Protein AF-A0A965XSK0-F1 (afdb_monomer)

Structure (mmCIF, N/CA/C/O backbone):
data_AF-A0A965XSK0-F1
#
_entry.id   AF-A0A965XSK0-F1
#
loop_
_atom_site.group_PDB
_atom_site.id
_atom_site.type_symbol
_atom_site.label_atom_id
_atom_site.label_alt_id
_atom_site.label_comp_id
_atom_site.label_asym_id
_atom_site.label_entity_id
_atom_site.label_seq_id
_atom_site.pdbx_PDB_ins_code
_atom_site.Cartn_x
_atom_site.Cartn_y
_atom_site.Cartn_z
_atom_site.occupancy
_atom_site.B_iso_or_equiv
_atom_site.auth_seq_id
_atom_site.auth_comp_id
_atom_site.auth_asym_id
_atom_site.auth_atom_id
_atom_site.pdbx_PDB_model_num
ATOM 1 N N . ILE A 1 1 ? 14.343 2.895 -5.280 1.00 62.03 1 ILE A N 1
ATOM 2 C CA . ILE A 1 1 ? 13.344 3.355 -6.276 1.00 62.03 1 ILE A CA 1
ATOM 3 C C . ILE A 1 1 ? 13.123 2.195 -7.237 1.00 62.03 1 ILE A C 1
ATOM 5 O O . ILE A 1 1 ? 14.105 1.559 -7.597 1.00 62.03 1 ILE A O 1
ATOM 9 N N . VAL A 1 2 ? 11.876 1.861 -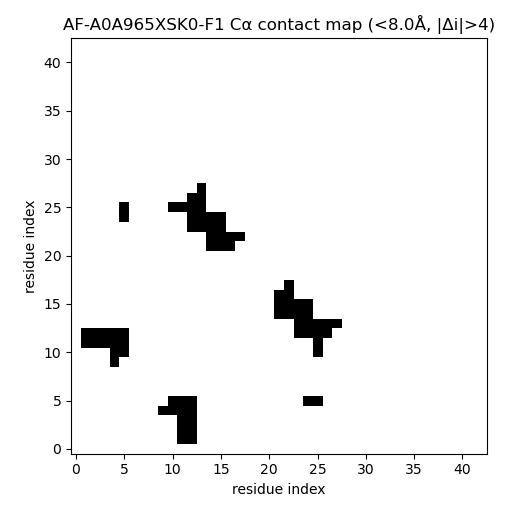7.570 1.00 77.19 2 VAL A N 1
ATOM 10 C CA . VAL A 1 2 ? 11.546 0.832 -8.572 1.00 77.19 2 VAL A CA 1
ATOM 11 C C . VAL A 1 2 ? 10.987 1.523 -9.814 1.00 77.19 2 VAL A C 1
ATOM 13 O O . VAL A 1 2 ? 10.157 2.417 -9.690 1.00 77.19 2 VAL A O 1
ATOM 16 N N . GLU A 1 3 ? 11.457 1.138 -11.001 1.00 89.19 3 GLU A N 1
ATOM 17 C CA . GLU A 1 3 ? 11.081 1.778 -12.279 1.00 89.19 3 GLU A CA 1
ATOM 18 C C . GLU A 1 3 ? 10.036 0.978 -13.074 1.00 89.19 3 GLU A C 1
ATOM 20 O O . GLU A 1 3 ? 9.603 1.391 -14.149 1.00 89.19 3 GLU A O 1
ATOM 25 N N . ARG A 1 4 ? 9.606 -0.178 -12.549 1.00 93.12 4 ARG A N 1
ATOM 26 C CA . ARG A 1 4 ? 8.588 -1.018 -13.191 1.00 93.12 4 ARG A CA 1
ATOM 27 C C . ARG A 1 4 ? 7.200 -0.393 -13.086 1.00 93.12 4 ARG A C 1
ATOM 29 O O . ARG A 1 4 ? 6.849 0.234 -12.085 1.00 93.12 4 ARG A O 1
ATOM 36 N N . ARG A 1 5 ? 6.412 -0.609 -14.137 1.00 93.62 5 ARG A N 1
ATOM 37 C CA . ARG A 1 5 ? 5.065 -0.065 -14.313 1.00 93.62 5 ARG A CA 1
ATOM 38 C C . ARG A 1 5 ? 4.032 -1.178 -14.470 1.00 93.62 5 ARG A C 1
ATOM 40 O O . ARG A 1 5 ? 4.397 -2.313 -14.772 1.00 93.62 5 ARG A O 1
ATOM 47 N N . SER A 1 6 ? 2.765 -0.826 -14.271 1.00 93.50 6 SER A N 1
ATOM 48 C CA . SER A 1 6 ? 1.594 -1.651 -14.584 1.00 93.50 6 SER A CA 1
ATOM 49 C C . SER A 1 6 ? 1.617 -2.136 -16.037 1.00 93.50 6 SER A C 1
ATOM 51 O O . SER A 1 6 ? 2.285 -1.546 -16.890 1.00 93.50 6 SER A O 1
ATOM 53 N N . ALA A 1 7 ? 0.859 -3.192 -16.342 1.00 92.56 7 ALA A N 1
ATOM 54 C CA . ALA A 1 7 ? 0.802 -3.765 -17.691 1.00 92.56 7 ALA A CA 1
ATOM 55 C C . ALA A 1 7 ? 0.362 -2.749 -18.767 1.00 92.56 7 ALA A C 1
ATOM 57 O O . ALA A 1 7 ? 0.795 -2.832 -19.912 1.00 92.56 7 ALA A O 1
ATOM 58 N N . ASP A 1 8 ? -0.459 -1.761 -18.391 1.00 94.38 8 ASP A N 1
ATOM 59 C CA . ASP A 1 8 ? -0.883 -0.653 -19.259 1.00 94.38 8 ASP A CA 1
ATOM 60 C C . ASP A 1 8 ? 0.107 0.534 -19.296 1.00 94.38 8 ASP A C 1
ATOM 62 O O . ASP A 1 8 ? -0.140 1.532 -19.974 1.00 94.38 8 ASP A O 1
ATOM 66 N N . GLY A 1 9 ? 1.214 0.459 -18.550 1.00 94.19 9 GLY A N 1
ATOM 67 C CA . GLY A 1 9 ? 2.260 1.480 -18.458 1.00 94.19 9 GLY A CA 1
ATOM 68 C C . GLY A 1 9 ? 1.887 2.732 -17.654 1.00 94.19 9 GLY A C 1
ATOM 69 O O . GLY A 1 9 ? 2.710 3.646 -17.517 1.00 94.19 9 GLY A O 1
ATOM 70 N N . ARG A 1 10 ? 0.671 2.818 -17.106 1.00 93.12 10 ARG A N 1
ATOM 71 C CA . ARG A 1 10 ? 0.143 4.072 -16.547 1.00 93.12 10 ARG A CA 1
ATOM 72 C C . ARG A 1 10 ? 0.627 4.368 -15.133 1.00 93.12 10 ARG A C 1
ATOM 74 O O . ARG A 1 10 ? 0.740 5.5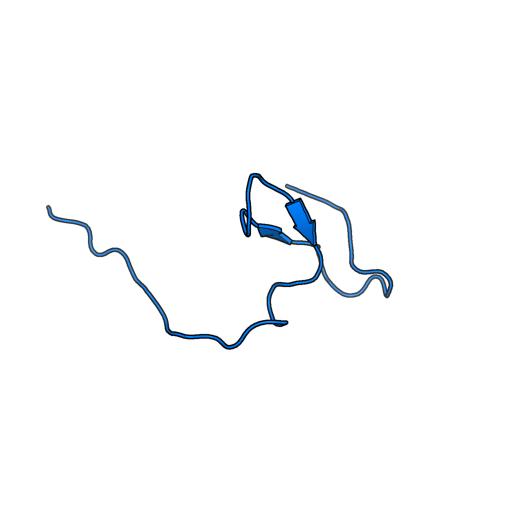42 -14.781 1.00 93.12 10 ARG A O 1
ATOM 81 N N . ARG A 1 11 ? 0.930 3.347 -14.328 1.00 91.62 11 ARG A N 1
ATOM 82 C CA . ARG A 1 11 ? 1.202 3.499 -12.888 1.00 91.62 11 ARG A CA 1
ATOM 83 C C . ARG A 1 11 ? 2.507 2.810 -12.495 1.00 91.62 11 ARG A C 1
ATOM 85 O O . ARG A 1 11 ? 2.835 1.784 -13.086 1.00 91.62 11 ARG A O 1
ATOM 92 N N . PRO A 1 12 ? 3.271 3.352 -11.534 1.00 93.06 12 PRO A N 1
ATOM 93 C CA . PRO A 1 12 ? 4.379 2.619 -10.933 1.00 93.06 12 PRO A CA 1
ATOM 94 C C . PRO A 1 12 ? 3.843 1.461 -10.085 1.00 93.06 12 PRO A C 1
ATOM 96 O O . PRO A 1 12 ? 2.805 1.597 -9.439 1.00 93.06 12 PRO A O 1
ATOM 99 N N . LEU A 1 13 ? 4.572 0.346 -10.064 1.00 94.19 13 LEU A N 1
ATOM 100 C CA . LEU A 1 13 ? 4.274 -0.746 -9.139 1.00 94.19 13 LEU A CA 1
ATOM 101 C C . LEU A 1 13 ? 4.721 -0.385 -7.716 1.00 94.19 13 LEU A C 1
ATOM 103 O O . LEU A 1 13 ? 5.685 0.365 -7.526 1.00 94.19 13 LEU A O 1
ATOM 107 N N . VAL A 1 14 ? 4.044 -0.948 -6.719 1.00 92.38 14 VAL A N 1
ATOM 108 C CA . VAL A 1 14 ? 4.302 -0.689 -5.298 1.00 92.38 14 VAL A CA 1
ATOM 109 C C . VAL A 1 14 ? 4.807 -1.960 -4.630 1.00 92.38 14 VAL A C 1
ATOM 111 O O . VAL A 1 14 ? 4.304 -3.050 -4.888 1.00 92.38 14 VAL A O 1
ATOM 114 N N . VAL A 1 15 ? 5.827 -1.823 -3.779 1.00 93.38 15 VAL A N 1
ATOM 115 C CA . VAL A 1 15 ? 6.287 -2.938 -2.946 1.00 93.38 15 VAL A CA 1
ATOM 116 C C . VAL A 1 15 ? 5.374 -3.054 -1.732 1.00 93.38 15 VAL A C 1
ATOM 118 O O . VAL A 1 15 ? 5.198 -2.078 -1.002 1.00 93.38 15 VAL A O 1
ATOM 121 N N . HIS A 1 16 ? 4.843 -4.245 -1.482 1.00 91.00 16 HIS A N 1
ATOM 122 C CA . HIS A 1 16 ? 4.081 -4.563 -0.281 1.00 91.00 16 HIS A CA 1
ATOM 123 C C . HIS A 1 16 ? 4.588 -5.842 0.379 1.00 91.00 16 HIS A C 1
ATOM 125 O O . HIS A 1 16 ? 5.158 -6.705 -0.273 1.00 91.00 16 HIS A O 1
ATOM 131 N N . ASN A 1 17 ? 4.329 -5.983 1.678 1.00 91.50 17 ASN A N 1
ATOM 132 C CA . ASN A 1 17 ? 4.616 -7.202 2.441 1.00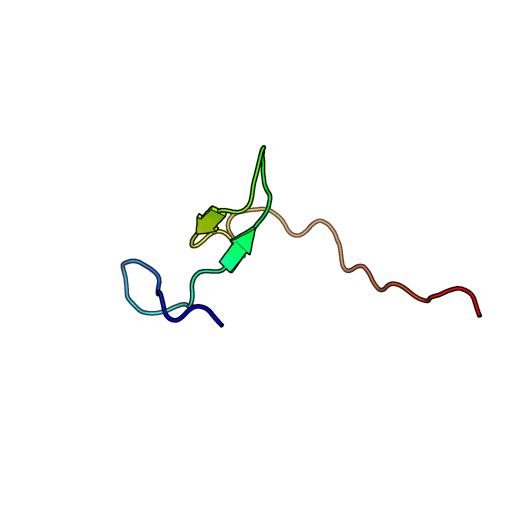 91.50 17 ASN A CA 1
ATOM 133 C C . ASN A 1 17 ? 3.326 -7.948 2.809 1.00 91.50 17 ASN A C 1
ATOM 135 O O . ASN A 1 17 ? 3.189 -8.465 3.915 1.00 91.50 17 ASN A O 1
ATOM 139 N N . ILE A 1 18 ? 2.331 -7.936 1.920 1.00 88.19 18 ILE A N 1
ATOM 140 C CA . ILE A 1 18 ? 1.138 -8.772 2.081 1.00 88.19 18 ILE A CA 1
ATOM 141 C C . ILE A 1 18 ? 1.592 -10.233 1.940 1.00 88.19 18 ILE A C 1
ATOM 143 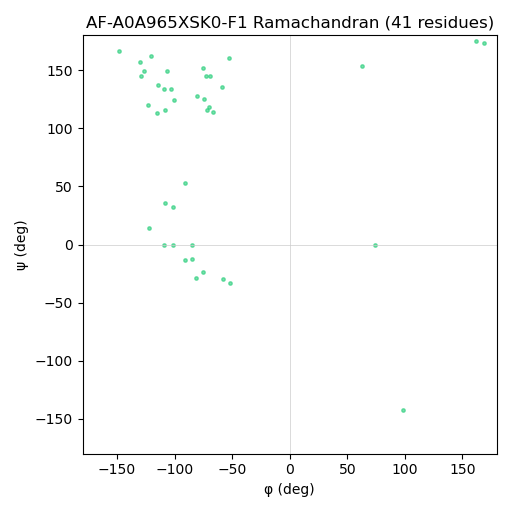O O . ILE A 1 18 ? 2.053 -10.630 0.877 1.00 88.19 18 ILE A O 1
ATOM 147 N N . GLY A 1 19 ? 1.497 -11.021 3.014 1.00 85.00 19 GLY A N 1
ATOM 148 C CA . GLY A 1 19 ? 1.965 -12.412 3.045 1.00 85.00 19 GLY A CA 1
ATOM 149 C C . GLY A 1 19 ? 3.353 -12.578 3.677 1.00 85.00 19 GLY A C 1
ATOM 150 O O . GLY A 1 19 ? 3.663 -11.940 4.679 1.00 85.00 19 GLY A O 1
ATOM 151 N N . ALA A 1 20 ? 4.174 -13.483 3.132 1.00 85.81 20 ALA A N 1
ATOM 152 C CA . ALA A 1 20 ? 5.448 -13.920 3.721 1.00 85.81 20 ALA A CA 1
ATOM 153 C C . ALA A 1 20 ? 6.697 -13.272 3.080 1.00 85.81 20 ALA A C 1
ATOM 155 O O . ALA A 1 20 ? 7.746 -13.908 2.991 1.00 85.81 20 ALA A O 1
ATOM 156 N N . GLY A 1 21 ? 6.603 -12.024 2.614 1.00 91.75 21 GLY A N 1
ATOM 157 C CA . GLY A 1 21 ? 7.756 -11.288 2.090 1.00 91.75 21 GLY A CA 1
ATOM 158 C C . GLY A 1 21 ? 7.392 -10.085 1.215 1.00 91.75 21 GLY A C 1
ATOM 159 O O . GLY A 1 21 ? 6.211 -9.866 0.944 1.00 91.75 21 GLY A O 1
ATOM 160 N N . PRO A 1 22 ? 8.400 -9.307 0.780 1.00 93.19 22 PRO A N 1
ATOM 161 C CA . PRO A 1 22 ? 8.205 -8.172 -0.112 1.00 93.19 22 PRO A CA 1
ATOM 162 C C . PRO A 1 22 ? 7.919 -8.635 -1.541 1.00 93.19 22 PRO A C 1
ATOM 164 O O . PRO A 1 22 ? 8.724 -9.334 -2.155 1.00 93.19 22 PRO A O 1
ATOM 167 N N . GLU A 1 23 ? 6.809 -8.167 -2.094 1.00 93.25 23 GLU A N 1
ATOM 168 C CA . GLU A 1 23 ? 6.391 -8.388 -3.476 1.00 93.25 23 GLU A CA 1
ATOM 169 C C . GLU A 1 23 ? 6.108 -7.046 -4.154 1.00 93.25 23 GLU A C 1
ATOM 171 O O . GLU A 1 23 ? 5.741 -6.075 -3.494 1.00 93.25 23 GLU A O 1
ATOM 176 N N . LEU A 1 24 ? 6.331 -6.970 -5.467 1.00 93.81 24 LEU A N 1
ATOM 177 C CA . LEU A 1 24 ? 6.102 -5.768 -6.263 1.00 93.81 24 LEU A CA 1
ATOM 178 C C . LEU A 1 24 ? 4.878 -5.964 -7.165 1.00 93.81 24 LEU A C 1
ATOM 180 O O . LEU A 1 24 ? 4.958 -6.761 -8.097 1.00 93.81 24 LEU A O 1
ATOM 184 N N . ASP A 1 25 ? 3.817 -5.184 -6.947 1.00 92.94 25 ASP A N 1
ATOM 185 C CA . ASP A 1 25 ? 2.525 -5.387 -7.620 1.00 92.94 25 ASP A CA 1
ATOM 186 C C . ASP A 1 25 ? 1.741 -4.071 -7.868 1.00 92.94 25 ASP A C 1
ATOM 188 O O . ASP A 1 25 ? 2.070 -3.012 -7.320 1.00 92.94 25 ASP A O 1
ATOM 192 N N . ASP A 1 26 ? 0.699 -4.121 -8.707 1.00 93.44 26 ASP A N 1
ATOM 193 C CA . ASP A 1 26 ? -0.251 -3.024 -8.997 1.00 93.44 26 ASP A CA 1
ATOM 194 C C . ASP A 1 26 ? -1.467 -3.086 -8.050 1.00 93.44 26 ASP A C 1
ATOM 196 O O . ASP A 1 26 ? -2.623 -3.144 -8.471 1.00 93.44 26 ASP A O 1
ATOM 200 N N . THR A 1 27 ? -1.213 -3.125 -6.737 1.00 91.06 27 THR A N 1
ATOM 201 C CA . THR A 1 27 ? -2.242 -3.422 -5.717 1.00 91.06 27 THR A CA 1
ATOM 202 C C . THR A 1 27 ? -2.657 -2.243 -4.845 1.00 91.06 27 THR A C 1
ATOM 204 O O . THR A 1 27 ? -3.552 -2.396 -4.012 1.00 91.06 27 THR A O 1
ATOM 207 N N . LEU A 1 28 ? -2.072 -1.053 -5.044 1.00 88.56 28 LEU A N 1
ATOM 208 C CA . LEU A 1 28 ? -2.237 0.100 -4.142 1.00 88.5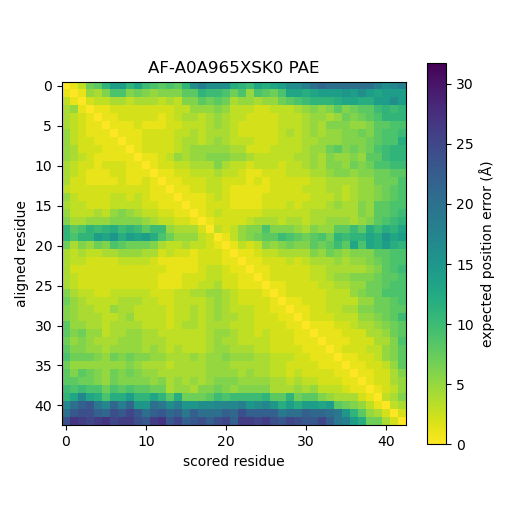6 28 LEU A CA 1
ATOM 209 C C . LEU A 1 28 ? -3.706 0.455 -3.844 1.00 88.56 28 LEU A C 1
ATOM 211 O O . LEU A 1 28 ? -4.013 0.899 -2.742 1.00 88.56 28 LEU A O 1
ATOM 215 N N . PHE A 1 29 ? -4.604 0.243 -4.810 1.00 88.94 29 PHE A N 1
ATOM 216 C CA . PHE A 1 29 ? -6.035 0.547 -4.684 1.00 88.94 29 PHE A CA 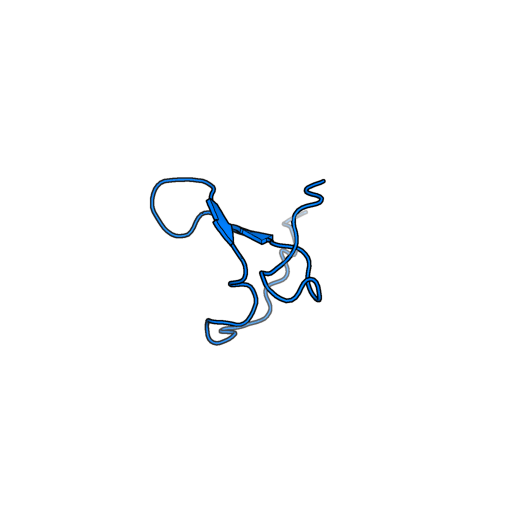1
ATOM 217 C C . PHE A 1 29 ? -6.949 -0.667 -4.905 1.00 88.94 29 PHE A C 1
ATOM 219 O O . PHE A 1 29 ? -8.150 -0.495 -5.103 1.00 88.94 29 PHE A O 1
ATOM 226 N N . LEU A 1 30 ? -6.408 -1.891 -4.892 1.00 91.50 30 LEU A N 1
ATOM 227 C CA . LEU A 1 30 ? -7.225 -3.106 -5.022 1.00 91.50 30 LEU A CA 1
ATOM 228 C C . LEU A 1 30 ? -7.999 -3.434 -3.738 1.00 91.50 30 LEU A C 1
ATOM 230 O O . LEU A 1 30 ? -9.034 -4.094 -3.799 1.00 91.50 30 LEU A O 1
ATOM 234 N N . TYR A 1 31 ? -7.518 -2.962 -2.586 1.00 90.38 31 TYR A N 1
ATOM 235 C CA . TYR A 1 31 ? -8.125 -3.212 -1.282 1.00 90.38 31 TYR A CA 1
ATOM 236 C C . TYR A 1 31 ? -8.832 -1.961 -0.739 1.00 90.38 31 TYR A C 1
ATOM 238 O O . TYR A 1 31 ? -8.384 -0.841 -1.003 1.00 90.38 31 TYR A O 1
ATOM 246 N N . PRO A 1 32 ? -9.912 -2.117 0.052 1.00 95.19 32 PRO A N 1
ATOM 247 C CA . PRO A 1 32 ? -10.560 -0.989 0.712 1.00 95.19 32 PRO A CA 1
ATOM 248 C C . PRO A 1 32 ? -9.594 -0.238 1.637 1.00 95.19 32 PRO A C 1
ATOM 250 O O . PRO A 1 32 ? -8.885 -0.848 2.437 1.00 95.19 32 PRO A O 1
ATOM 253 N N . ILE A 1 33 ? -9.613 1.094 1.576 1.00 93.06 33 ILE A N 1
ATOM 254 C CA . ILE A 1 33 ? -8.887 1.940 2.531 1.00 93.06 33 ILE A CA 1
ATOM 255 C C . ILE A 1 33 ? -9.616 1.868 3.878 1.00 93.06 33 ILE A C 1
ATOM 257 O O . ILE A 1 33 ? -10.761 2.302 3.990 1.00 93.06 33 ILE A O 1
ATOM 261 N N . THR A 1 34 ? -8.957 1.329 4.904 1.00 94.94 34 THR A N 1
ATOM 262 C CA . THR A 1 34 ? -9.547 1.135 6.243 1.00 94.94 34 THR A CA 1
A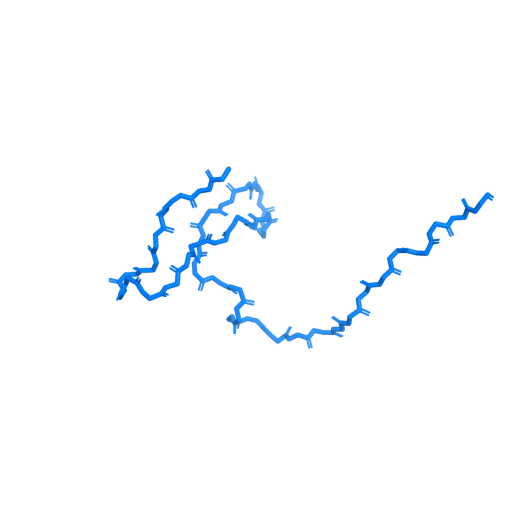TOM 263 C C . THR A 1 34 ? -9.321 2.309 7.195 1.00 94.94 34 THR A C 1
ATOM 265 O O . THR A 1 34 ? -9.974 2.392 8.233 1.00 94.94 34 THR A O 1
ATOM 268 N N . GLY A 1 35 ? -8.428 3.239 6.855 1.00 94.88 35 GLY A N 1
ATOM 269 C CA . GLY A 1 35 ? -8.159 4.418 7.667 1.00 94.88 35 GLY A CA 1
ATOM 270 C C . GLY A 1 35 ? -6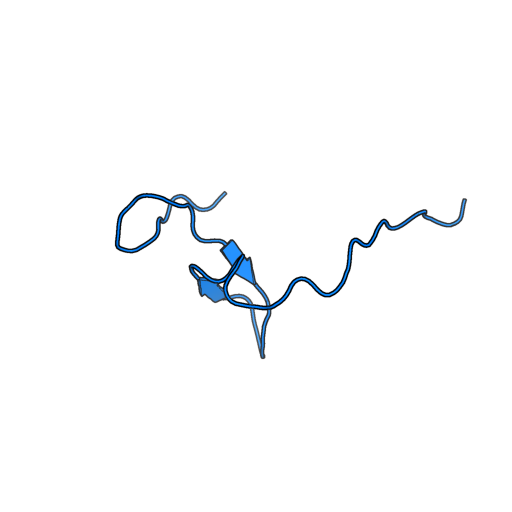.924 5.190 7.217 1.00 94.88 35 GLY A C 1
ATOM 271 O O . GLY A 1 35 ? -6.171 4.753 6.349 1.00 94.88 35 GLY A O 1
ATOM 272 N N . HIS A 1 36 ? -6.712 6.344 7.846 1.00 94.81 36 HIS A N 1
ATOM 273 C CA . HIS A 1 36 ? -5.501 7.146 7.703 1.00 94.81 36 HIS A CA 1
ATOM 274 C C . HIS A 1 36 ? -4.783 7.187 9.051 1.00 94.81 36 HIS A C 1
ATOM 276 O O . HIS A 1 36 ? -5.293 7.763 10.010 1.00 94.81 36 HIS A O 1
ATOM 282 N N . TYR A 1 37 ? -3.604 6.575 9.127 1.00 91.69 37 TYR A N 1
ATOM 283 C CA . TYR A 1 37 ? -2.819 6.496 10.356 1.00 91.69 37 TYR A CA 1
ATOM 284 C C . TYR A 1 37 ? -1.664 7.495 10.303 1.00 91.69 37 TYR A C 1
ATOM 286 O O . TYR A 1 37 ? -0.949 7.583 9.304 1.00 91.69 37 TYR A O 1
ATOM 294 N N . ARG A 1 38 ? -1.464 8.241 11.390 1.00 94.62 38 ARG A N 1
ATOM 295 C CA . ARG A 1 38 ? -0.290 9.091 11.596 1.00 94.62 38 ARG A CA 1
ATOM 296 C C . ARG A 1 38 ? 0.371 8.669 12.898 1.00 94.62 38 ARG A C 1
ATOM 298 O O . ARG A 1 38 ? -0.259 8.734 13.947 1.00 94.62 38 ARG A O 1
ATOM 305 N N . TYR A 1 39 ? 1.626 8.240 12.822 1.00 91.44 39 TYR A N 1
ATOM 306 C CA . TYR A 1 39 ? 2.432 8.017 14.016 1.00 91.44 39 TYR A CA 1
ATOM 307 C C . TYR A 1 39 ? 2.760 9.377 14.636 1.00 91.44 39 TYR A C 1
ATOM 309 O O . TYR A 1 39 ? 3.368 10.215 13.973 1.00 91.44 39 TYR A O 1
ATOM 317 N N . SER A 1 40 ? 2.310 9.622 15.866 1.00 88.50 40 SER A N 1
ATOM 318 C CA . SER A 1 40 ? 2.547 10.892 16.560 1.00 88.50 40 SER A CA 1
ATOM 319 C C . SER A 1 40 ? 3.886 10.943 17.292 1.00 88.50 40 SER A C 1
ATOM 321 O O . SER A 1 40 ? 4.280 12.025 17.700 1.00 88.50 40 SER A O 1
ATOM 323 N N . GLY A 1 41 ? 4.575 9.806 17.458 1.00 88.62 41 GLY A N 1
ATOM 324 C CA . GLY A 1 41 ? 5.679 9.698 18.411 1.00 88.62 41 GLY A CA 1
ATOM 325 C C . GLY A 1 41 ? 5.210 9.925 19.853 1.00 88.62 41 GLY A C 1
ATOM 326 O O . GLY A 1 41 ? 4.192 10.566 20.110 1.00 88.62 41 GLY A O 1
ATOM 327 N N . SER A 1 42 ? 5.920 9.347 20.809 1.00 75.00 42 SER A N 1
ATOM 328 C CA . SER A 1 42 ? 5.979 9.894 22.163 1.00 75.00 42 SER A CA 1
ATOM 329 C C . SER A 1 42 ? 7.299 10.648 22.249 1.00 75.00 42 SER A C 1
ATOM 331 O O . SER A 1 42 ? 8.328 10.047 21.926 1.00 75.00 42 SER A O 1
ATOM 333 N N . ASP A 1 43 ? 7.244 11.929 22.612 1.00 62.25 43 ASP A N 1
ATOM 334 C CA . ASP A 1 43 ? 8.427 12.698 23.017 1.00 62.25 43 ASP A CA 1
ATOM 335 C C . ASP A 1 43 ? 9.111 12.059 24.238 1.00 62.25 43 ASP A C 1
ATOM 337 O O . ASP A 1 43 ? 8.384 11.526 25.115 1.00 62.25 43 ASP A O 1
#

Sequence (4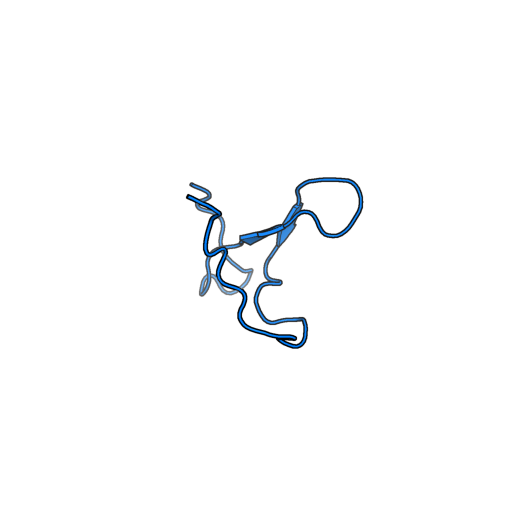3 aa):
IVERRSADGRRPLVVHNIGAGPELDDTLFLYPITGHYRYSGSD

Solvent-accessible surface area (backbone atoms only — not comparable to full-atom values): 3180 Å² total; per-residue (Å²): 140,76,89,55,51,36,97,84,63,80,43,72,45,45,78,42,60,81,76,98,47,83,44,76,40,84,51,92,77,77,58,84,84,88,76,88,87,76,88,80,73,82,134

Foldseek 3Di:
DDPDADPVRPGAWDWDPPDPDTDTGPCPPVDDDPDDDDDPDDD

Radius of gyration: 13.78 Å; Cα contacts (8 Å, |Δi|>4): 37; chains: 1; bounding box: 24×27×42 Å

Secondary structure (DSSP, 8-state):
----B-TTSSSB-EEE-SSSS-EEES-TTTS------------

Mean predicted aligned error: 5.46 Å

pLDDT: mean 89.83, std 7.36, range [62.03, 95.19]